Protein AF-A0A7M3YWX8-F1 (afdb_monomer_lite)

Secondary structure (DSSP, 8-state):
-HHHHHTS-TTT-TTHHHHHHHHHTT-SPPHHHHHHHHHHHHHS--GGGTT----GGG-

Foldseek 3Di:
DLVVLLPDDCVVPVCNVVSVCCVVVVVDDDPVLLCVQCVCCVVVPDPVCPPPDDDSVRD

Sequence (59 aa):
MQTTIRSASEEDFPLRSNFVGYHEEGQLSKPEDVAAALLPLITEHTLEQSGQRFDVRDL

Structure (mmCIF, N/CA/C/O backbone):
data_AF-A0A7M3YWX8-F1
#
_entry.id   AF-A0A7M3YWX8-F1
#
loop_
_atom_site.group_PDB
_atom_site.id
_atom_site.type_symbol
_atom_site.label_atom_id
_atom_site.label_alt_id
_atom_site.label_comp_id
_atom_site.label_asym_id
_atom_site.label_entity_id
_atom_site.label_seq_id
_atom_site.pdbx_PDB_ins_code
_atom_site.Cartn_x
_atom_site.Cartn_y
_atom_site.Cartn_z
_atom_site.occupancy
_atom_site.B_iso_or_equiv
_atom_site.auth_seq_id
_atom_site.auth_comp_id
_atom_site.auth_asym_id
_atom_site.auth_atom_id
_atom_site.pdbx_PDB_model_num
ATOM 1 N N . MET A 1 1 ? 2.871 -1.830 11.964 1.00 77.06 1 MET A N 1
ATOM 2 C CA . MET A 1 1 ? 2.415 -0.457 11.644 1.00 77.06 1 MET A CA 1
ATOM 3 C C . MET A 1 1 ? 0.896 -0.381 11.501 1.00 77.06 1 MET A C 1
ATOM 5 O O . MET A 1 1 ? 0.272 0.262 12.326 1.00 77.06 1 MET A O 1
ATOM 9 N N . GLN A 1 2 ? 0.288 -1.081 10.536 1.00 85.06 2 GLN A N 1
ATOM 10 C CA . GLN A 1 2 ? -1.170 -1.087 10.304 1.00 85.06 2 GLN A CA 1
ATOM 11 C C . GLN A 1 2 ? -2.007 -1.441 11.554 1.00 85.06 2 GLN A C 1
ATOM 13 O O . GLN A 1 2 ? -2.921 -0.707 11.916 1.00 85.06 2 GLN A O 1
ATOM 18 N N . THR A 1 3 ? -1.641 -2.508 12.273 1.00 87.12 3 THR A N 1
ATOM 19 C CA . THR A 1 3 ? -2.291 -2.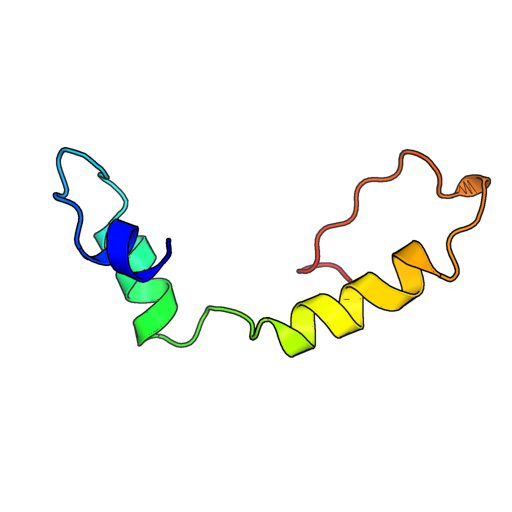903 13.538 1.00 87.12 3 THR A CA 1
ATOM 20 C C . THR A 1 3 ? -2.168 -1.835 14.624 1.00 87.12 3 THR A C 1
ATOM 22 O O . THR A 1 3 ? -3.121 -1.576 15.340 1.00 87.12 3 THR A O 1
ATOM 25 N N . THR A 1 4 ? -1.011 -1.179 14.726 1.00 88.88 4 THR A N 1
ATOM 26 C CA . THR A 1 4 ? -0.763 -0.116 15.711 1.00 88.88 4 THR A CA 1
ATOM 27 C C . THR A 1 4 ? -1.680 1.083 15.476 1.00 88.88 4 THR A C 1
ATOM 29 O O . THR A 1 4 ? -2.282 1.575 16.420 1.00 88.88 4 THR A O 1
ATOM 32 N N . ILE A 1 5 ? -1.837 1.506 14.217 1.00 84.75 5 ILE A N 1
ATOM 33 C CA . ILE A 1 5 ? -2.694 2.641 13.841 1.00 84.75 5 ILE A CA 1
ATOM 34 C C . ILE A 1 5 ? -4.174 2.305 14.065 1.00 84.75 5 ILE A C 1
ATOM 36 O O . ILE A 1 5 ? -4.903 3.107 14.640 1.00 84.75 5 ILE A O 1
ATOM 40 N N . ARG A 1 6 ? -4.617 1.095 13.691 1.00 88.44 6 ARG A N 1
ATOM 41 C CA . ARG A 1 6 ? -5.996 0.641 13.956 1.00 88.44 6 ARG A CA 1
ATOM 42 C C . ARG A 1 6 ? -6.321 0.504 15.448 1.00 88.44 6 ARG A C 1
ATOM 44 O O . ARG A 1 6 ? -7.496 0.520 15.800 1.00 88.44 6 ARG A O 1
ATOM 51 N N . SER A 1 7 ? -5.308 0.399 16.308 1.00 90.44 7 SER A N 1
ATOM 52 C CA . SER A 1 7 ? -5.459 0.329 17.767 1.00 90.44 7 SER A CA 1
ATOM 53 C C . SER A 1 7 ? -5.247 1.666 18.490 1.00 90.44 7 SER A C 1
ATOM 55 O O . SER A 1 7 ? -5.452 1.709 19.701 1.00 90.44 7 SER A O 1
ATOM 57 N N . ALA A 1 8 ? -4.861 2.741 17.795 1.00 92.38 8 ALA A N 1
ATOM 58 C CA . ALA A 1 8 ? -4.627 4.060 18.396 1.00 92.38 8 ALA A CA 1
ATOM 59 C C . ALA A 1 8 ? -5.922 4.695 18.936 1.00 92.38 8 ALA A C 1
ATOM 61 O O . ALA A 1 8 ? -7.015 4.292 18.547 1.00 92.38 8 ALA A O 1
ATOM 62 N N . SER A 1 9 ? -5.841 5.687 19.821 1.00 92.56 9 SER A N 1
ATOM 63 C CA . SER A 1 9 ? -7.036 6.456 20.190 1.00 92.56 9 SER A CA 1
ATOM 64 C C . SER A 1 9 ? -7.472 7.368 19.029 1.00 92.56 9 SER A C 1
ATOM 66 O O . SER A 1 9 ? -6.673 7.682 18.146 1.00 92.56 9 SER A O 1
ATOM 68 N N . GLU A 1 10 ? -8.733 7.804 19.008 1.00 91.44 10 GLU A N 1
ATOM 69 C CA . GLU A 1 10 ? -9.175 8.822 18.037 1.00 91.44 10 GLU A CA 1
ATOM 70 C C . GLU A 1 10 ? -8.548 10.199 18.308 1.00 91.44 10 GLU A C 1
ATOM 72 O O . GLU A 1 10 ? -8.425 11.000 17.389 1.00 91.44 10 GLU A O 1
ATOM 77 N N . GLU A 1 11 ? -8.101 10.465 19.538 1.00 94.19 11 GLU A N 1
ATOM 78 C CA . GLU A 1 11 ? -7.352 11.681 19.876 1.00 94.19 11 GLU A CA 1
ATOM 79 C C . GLU A 1 11 ? -5.979 11.692 19.183 1.00 94.19 11 GLU A C 1
ATOM 81 O O . GLU A 1 11 ? -5.607 12.681 18.552 1.00 94.19 11 GLU A O 1
ATOM 86 N N . ASP A 1 12 ? -5.268 10.560 19.216 1.00 92.75 12 ASP A N 1
ATOM 87 C CA . ASP A 1 12 ? -3.961 10.396 18.566 1.00 92.75 12 ASP A CA 1
ATOM 88 C C . ASP A 1 12 ? -4.076 10.246 17.044 1.00 92.75 12 ASP A C 1
ATOM 90 O O . ASP A 1 12 ? -3.143 10.553 16.295 1.00 92.75 12 ASP A O 1
ATOM 94 N N . PHE A 1 13 ? -5.214 9.733 16.570 1.00 91.75 13 PHE A N 1
ATOM 95 C CA . PHE A 1 13 ? -5.475 9.536 15.154 1.00 91.75 13 PHE A CA 1
ATOM 96 C C . PHE A 1 13 ? -6.957 9.764 14.810 1.00 91.75 13 PHE A C 1
ATOM 98 O O . PHE A 1 13 ? -7.729 8.806 14.705 1.00 91.75 13 PHE A O 1
ATOM 105 N N . PRO A 1 14 ? -7.361 11.020 14.540 1.00 94.25 14 PRO A N 1
ATOM 106 C CA . PRO A 1 14 ? -8.762 11.375 14.275 1.00 94.25 14 PRO A CA 1
ATOM 107 C C . PRO A 1 14 ? -9.402 10.648 13.086 1.00 94.25 14 PRO A C 1
ATOM 109 O O . PRO A 1 14 ? -10.618 10.507 13.016 1.00 94.25 14 PRO A O 1
ATOM 112 N N . LEU A 1 15 ? -8.591 10.154 12.144 1.00 93.75 15 LEU A N 1
ATOM 113 C CA . LEU A 1 15 ? -9.051 9.386 10.981 1.00 93.75 15 LEU A CA 1
ATOM 114 C C . LEU A 1 15 ? -9.096 7.870 11.228 1.00 93.75 15 LEU A C 1
ATOM 116 O O . LEU A 1 15 ? -9.249 7.103 10.274 1.00 93.75 15 LEU A O 1
ATOM 120 N N . ARG A 1 16 ? -8.968 7.412 12.482 1.00 93.38 16 ARG A N 1
ATOM 121 C CA . ARG A 1 16 ? -8.946 5.984 12.827 1.00 93.38 16 ARG A CA 1
ATOM 122 C C . ARG A 1 16 ? -10.133 5.228 12.247 1.00 93.38 16 ARG A C 1
ATOM 124 O O . ARG A 1 16 ? -9.917 4.166 11.671 1.00 93.38 16 ARG A O 1
ATOM 131 N N . SER A 1 17 ? -11.347 5.761 12.385 1.00 93.00 17 SER A N 1
ATOM 132 C CA . SER A 1 17 ? -12.562 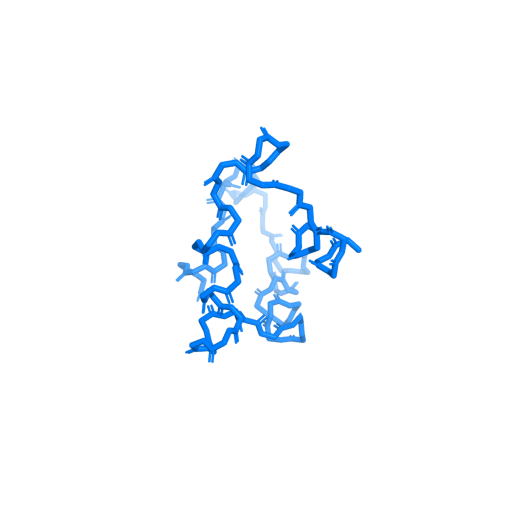5.101 11.894 1.00 93.00 17 SER A CA 1
ATOM 133 C C . SER A 1 17 ? -12.473 4.797 10.392 1.00 93.00 17 SER A C 1
ATOM 135 O O . SER A 1 17 ? -12.602 3.644 9.988 1.00 93.00 17 SER A O 1
ATOM 137 N N . ASN A 1 18 ? -12.083 5.785 9.579 1.00 94.31 18 ASN A N 1
ATOM 138 C CA . ASN A 1 18 ? -11.877 5.598 8.137 1.00 94.31 18 ASN A CA 1
ATOM 139 C C . ASN A 1 18 ? -10.801 4.543 7.847 1.00 94.31 18 ASN A C 1
ATOM 141 O O . ASN A 1 18 ? -10.951 3.706 6.964 1.00 94.31 18 ASN A O 1
ATOM 145 N N . PHE A 1 19 ? -9.705 4.566 8.607 1.00 93.12 19 PHE A N 1
ATOM 146 C CA . PHE A 1 19 ? -8.582 3.653 8.409 1.00 93.12 19 PHE A CA 1
ATOM 147 C C . PHE A 1 19 ? -8.905 2.199 8.783 1.00 93.12 19 PHE A C 1
ATOM 149 O O . PHE A 1 19 ? -8.379 1.268 8.171 1.00 93.12 19 PHE A O 1
ATOM 156 N N . VAL A 1 20 ? -9.766 1.995 9.783 1.00 93.81 20 VAL A N 1
ATOM 157 C CA . VAL A 1 20 ? -10.346 0.682 10.095 1.00 93.81 20 VAL A CA 1
ATOM 158 C C . VAL A 1 20 ? -11.296 0.259 8.973 1.00 93.81 20 VAL A C 1
ATOM 160 O O . VAL A 1 20 ? -11.147 -0.850 8.461 1.00 93.81 20 VAL A O 1
ATOM 163 N N . GLY A 1 21 ? -12.170 1.165 8.523 1.00 95.69 21 GLY A N 1
ATOM 164 C CA . GLY A 1 21 ? -13.112 0.933 7.425 1.00 95.69 21 GLY A CA 1
ATOM 165 C C . GLY A 1 21 ? -12.430 0.455 6.143 1.00 95.69 21 GLY A C 1
ATOM 166 O O . GLY A 1 21 ? -12.829 -0.562 5.589 1.00 95.69 21 GLY A O 1
ATOM 167 N N . TYR A 1 22 ? -11.313 1.070 5.734 1.00 94.56 22 TYR A N 1
ATOM 168 C CA . TYR A 1 22 ? -10.554 0.620 4.557 1.00 94.56 22 TYR A CA 1
ATOM 169 C C . TYR A 1 22 ? -10.154 -0.861 4.618 1.00 94.56 22 TYR A C 1
ATOM 171 O O . TYR A 1 22 ? -10.131 -1.545 3.595 1.00 94.56 22 TYR A O 1
ATOM 179 N N . HIS A 1 23 ? -9.836 -1.370 5.810 1.00 93.31 23 HIS A N 1
ATOM 180 C CA . HIS A 1 23 ? -9.489 -2.774 6.006 1.00 93.31 23 HIS A CA 1
ATOM 181 C C . HIS A 1 23 ? -10.728 -3.675 6.035 1.00 93.31 23 HIS A C 1
ATOM 183 O O . HIS A 1 23 ? -10.740 -4.712 5.377 1.00 93.31 23 HIS A O 1
ATOM 189 N N . GLU A 1 24 ? -11.755 -3.302 6.798 1.00 94.62 24 GLU A N 1
ATOM 190 C CA . GLU A 1 24 ? -12.974 -4.108 6.960 1.00 94.62 24 GLU A CA 1
ATOM 191 C C . GLU A 1 24 ? -13.800 -4.195 5.671 1.00 94.62 24 GLU A C 1
ATOM 193 O O . GLU A 1 24 ? -14.367 -5.242 5.370 1.00 94.62 24 GLU A O 1
ATOM 198 N N . GLU A 1 25 ? -13.798 -3.131 4.870 1.00 96.56 25 GLU A N 1
ATOM 199 C CA . GLU A 1 25 ? -14.492 -3.052 3.582 1.00 96.56 25 GLU A CA 1
ATOM 200 C C . GLU A 1 25 ? -13.659 -3.614 2.416 1.00 96.56 25 GLU A C 1
ATOM 202 O O . GLU A 1 25 ? -14.102 -3.591 1.269 1.00 96.56 25 GLU A O 1
ATOM 207 N N . GLY A 1 26 ? -12.448 -4.122 2.682 1.00 94.06 26 GLY A N 1
ATOM 208 C CA . GLY A 1 26 ? -11.592 -4.727 1.658 1.00 94.06 26 GLY A CA 1
ATOM 209 C C . GLY A 1 26 ? -11.044 -3.735 0.625 1.00 94.06 26 GLY A C 1
ATOM 210 O O . GLY A 1 26 ? -10.736 -4.128 -0.496 1.00 94.06 26 GLY A O 1
ATOM 211 N N . GLN A 1 27 ? -10.908 -2.458 0.989 1.00 93.94 27 GLN A N 1
ATOM 212 C CA . GLN A 1 27 ? -10.437 -1.383 0.105 1.00 93.94 27 GLN A CA 1
ATOM 213 C C . GLN A 1 27 ? -8.903 -1.245 0.076 1.00 93.94 27 GLN A C 1
ATOM 215 O O . GLN A 1 27 ? -8.364 -0.419 -0.659 1.00 93.94 27 GLN A O 1
ATOM 220 N N . LEU A 1 28 ? -8.181 -2.033 0.879 1.00 92.56 28 LEU A N 1
ATOM 221 C CA . LEU A 1 28 ? -6.719 -2.066 0.876 1.00 92.56 28 LEU A CA 1
ATOM 222 C C . LEU A 1 28 ? -6.197 -3.034 -0.192 1.00 92.56 28 LEU A C 1
ATOM 224 O O . LEU A 1 28 ? -6.514 -4.223 -0.168 1.00 92.56 28 LEU A O 1
ATOM 228 N N . SER A 1 29 ? -5.329 -2.540 -1.076 1.00 93.62 29 SER A N 1
ATOM 229 C CA . SER A 1 29 ? -4.597 -3.384 -2.024 1.00 93.62 29 SER A CA 1
ATOM 230 C C . SER A 1 29 ? -3.681 -4.370 -1.301 1.00 93.62 29 SER A C 1
ATOM 232 O O . SER A 1 29 ? -3.104 -4.054 -0.252 1.00 93.62 29 SER A O 1
ATOM 234 N N . LYS A 1 30 ? -3.493 -5.555 -1.887 1.00 93.31 30 LYS A N 1
ATOM 235 C CA . LYS A 1 30 ? -2.519 -6.513 -1.364 1.00 93.31 30 LYS A CA 1
ATOM 236 C C . LYS A 1 30 ? -1.094 -6.036 -1.666 1.00 93.31 30 LYS A C 1
ATOM 238 O O . LYS A 1 30 ? -0.856 -5.489 -2.746 1.00 93.31 30 LYS A O 1
ATOM 243 N N . PRO A 1 31 ? -0.134 -6.245 -0.750 1.00 93.19 31 PRO A N 1
ATOM 244 C CA . PRO A 1 31 ? 1.255 -5.853 -0.974 1.00 93.19 31 PRO A CA 1
ATOM 245 C C . PRO A 1 31 ? 1.862 -6.465 -2.239 1.00 93.19 31 PRO A C 1
ATOM 247 O O . PRO A 1 31 ? 2.638 -5.805 -2.924 1.00 93.19 31 PRO A O 1
ATOM 250 N N . GLU A 1 32 ? 1.498 -7.708 -2.557 1.00 96.62 32 GLU A N 1
ATOM 251 C CA . GLU A 1 32 ? 2.012 -8.430 -3.720 1.00 96.62 32 GLU A CA 1
ATOM 252 C C . GLU A 1 32 ? 1.546 -7.786 -5.031 1.00 96.62 32 GLU A C 1
ATOM 254 O O . GLU A 1 32 ? 2.348 -7.621 -5.949 1.00 96.62 32 GLU A O 1
ATOM 259 N N . ASP A 1 33 ? 0.284 -7.351 -5.086 1.00 95.12 33 ASP A N 1
ATOM 260 C CA . ASP A 1 33 ? -0.298 -6.689 -6.258 1.00 95.12 33 ASP A CA 1
ATOM 261 C C . ASP A 1 33 ? 0.386 -5.333 -6.508 1.00 95.12 33 ASP A C 1
ATOM 263 O O . ASP A 1 33 ? 0.764 -5.006 -7.632 1.00 95.12 33 ASP 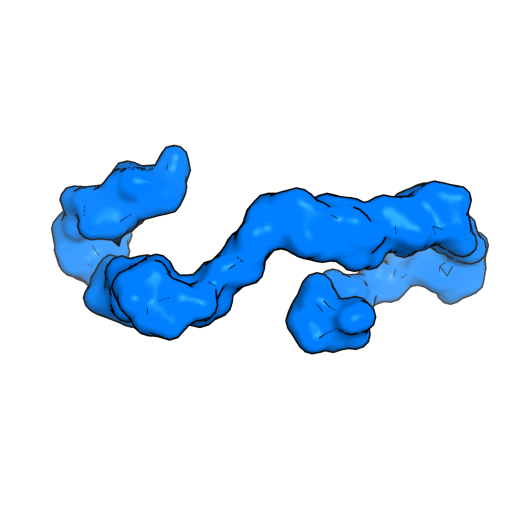A O 1
ATOM 267 N N . VAL A 1 34 ? 0.630 -4.569 -5.436 1.00 95.25 34 VAL A N 1
ATOM 268 C CA . VAL A 1 34 ? 1.359 -3.289 -5.495 1.00 95.25 34 VAL A CA 1
ATOM 269 C C . VAL A 1 34 ? 2.806 -3.496 -5.947 1.00 95.25 34 VAL A C 1
ATOM 271 O O . VAL A 1 34 ? 3.303 -2.753 -6.790 1.00 95.25 34 VAL A O 1
ATOM 274 N N . ALA A 1 35 ? 3.495 -4.504 -5.408 1.00 95.12 35 ALA A N 1
ATOM 275 C CA . ALA A 1 35 ? 4.873 -4.801 -5.786 1.00 95.12 35 ALA A CA 1
ATOM 276 C C . ALA A 1 35 ? 4.985 -5.210 -7.262 1.00 95.12 35 ALA A C 1
ATOM 278 O O . ALA A 1 35 ? 5.900 -4.758 -7.951 1.00 95.12 35 ALA A O 1
ATOM 279 N N . ALA A 1 36 ? 4.041 -6.016 -7.754 1.00 95.25 36 ALA A N 1
ATOM 280 C CA . ALA A 1 36 ? 3.979 -6.404 -9.158 1.00 95.25 36 ALA A CA 1
ATOM 281 C C . ALA A 1 36 ? 3.762 -5.194 -10.082 1.00 95.25 36 ALA A C 1
ATOM 283 O O . ALA A 1 36 ? 4.441 -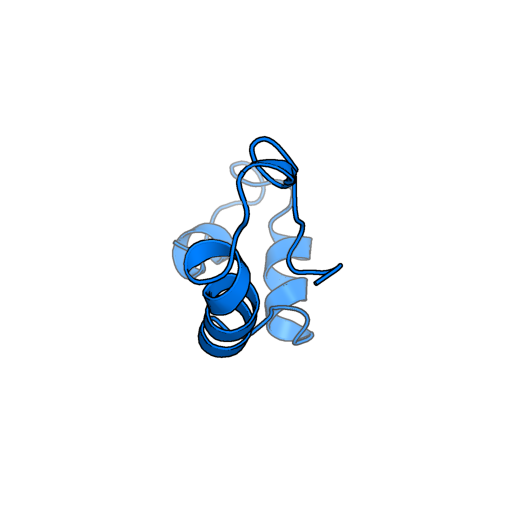5.092 -11.101 1.00 95.25 36 ALA A O 1
ATOM 284 N N . ALA A 1 37 ? 2.886 -4.255 -9.704 1.00 94.00 37 ALA A N 1
ATOM 285 C CA . ALA A 1 37 ? 2.644 -3.029 -10.470 1.00 94.00 37 ALA A CA 1
ATOM 286 C C . ALA A 1 37 ? 3.868 -2.094 -10.508 1.00 94.00 37 ALA A C 1
ATOM 288 O O . ALA A 1 37 ? 4.149 -1.467 -11.527 1.00 94.00 37 ALA A O 1
ATOM 289 N N . LEU A 1 38 ? 4.628 -2.011 -9.411 1.00 93.31 38 LEU A N 1
ATOM 290 C CA . LEU A 1 38 ? 5.810 -1.147 -9.322 1.00 93.31 38 LEU A CA 1
ATOM 291 C C . LEU A 1 38 ? 7.049 -1.722 -10.017 1.00 93.31 38 LEU A C 1
ATOM 293 O O . LEU A 1 38 ? 7.905 -0.954 -10.451 1.00 93.31 38 LEU A O 1
ATOM 297 N N . LEU A 1 39 ? 7.170 -3.048 -10.108 1.00 94.62 39 LEU A N 1
ATOM 298 C CA . LEU A 1 39 ? 8.349 -3.719 -10.657 1.00 94.62 39 LEU A CA 1
ATOM 299 C C . LEU A 1 39 ? 8.786 -3.182 -12.039 1.00 94.62 39 LEU A C 1
ATOM 301 O O . LEU A 1 39 ? 9.944 -2.766 -12.141 1.00 94.62 39 LEU A O 1
ATOM 305 N N . PRO A 1 40 ? 7.916 -3.108 -13.068 1.00 92.44 40 PRO A N 1
ATOM 306 C CA . PRO A 1 40 ? 8.316 -2.622 -14.390 1.00 92.44 40 PRO A CA 1
ATOM 307 C C . PRO A 1 40 ? 8.762 -1.157 -14.378 1.00 92.44 40 PRO A C 1
ATOM 309 O O . PRO A 1 40 ? 9.693 -0.802 -15.093 1.00 92.44 40 PRO A O 1
ATOM 312 N N . LEU A 1 41 ? 8.196 -0.306 -13.515 1.00 90.19 41 LEU A N 1
ATOM 313 C CA . LEU A 1 41 ? 8.650 1.086 -13.395 1.00 90.19 41 LEU A CA 1
ATOM 314 C C . LEU A 1 41 ? 10.096 1.197 -12.914 1.00 90.19 41 LEU A C 1
ATOM 316 O O . LEU A 1 41 ? 10.757 2.190 -13.185 1.00 90.19 41 LEU A O 1
ATOM 320 N N . ILE A 1 42 ? 10.581 0.211 -12.163 1.00 89.19 42 ILE A N 1
ATOM 321 C CA . ILE A 1 42 ? 11.947 0.212 -11.640 1.00 89.19 42 ILE A CA 1
ATOM 322 C C . ILE A 1 42 ? 12.891 -0.464 -12.637 1.00 89.19 42 ILE A C 1
ATOM 324 O O . ILE A 1 42 ? 14.019 -0.010 -12.817 1.00 89.19 42 ILE A O 1
ATOM 328 N N . THR A 1 43 ? 12.453 -1.551 -13.276 1.00 93.88 43 THR A N 1
ATOM 329 C CA . THR A 1 43 ? 13.317 -2.376 -14.134 1.00 93.88 43 THR A CA 1
ATOM 330 C C . THR A 1 43 ? 13.349 -1.930 -15.590 1.00 93.88 43 THR A C 1
ATOM 332 O O . THR A 1 43 ? 14.318 -2.229 -16.283 1.00 93.88 43 THR A O 1
ATOM 335 N N . GLU A 1 44 ? 12.319 -1.226 -16.055 1.00 92.56 44 GLU A N 1
ATOM 336 C CA . GLU A 1 44 ? 12.139 -0.843 -17.462 1.00 92.56 44 GLU A CA 1
ATOM 337 C C . GLU A 1 44 ? 12.061 0.680 -17.663 1.00 92.56 44 GLU A C 1
ATOM 33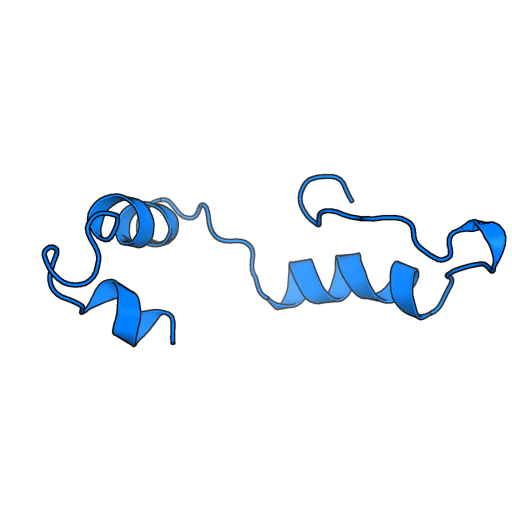9 O O . GLU A 1 44 ? 11.876 1.141 -18.788 1.00 92.56 44 GLU A O 1
ATOM 344 N N . HIS A 1 45 ? 12.238 1.478 -16.602 1.00 88.00 45 HIS A N 1
ATOM 345 C CA . HIS A 1 45 ? 12.236 2.942 -16.687 1.00 88.00 45 HIS A CA 1
ATOM 346 C C . HIS A 1 45 ? 13.289 3.460 -17.676 1.00 88.00 45 HIS A C 1
ATOM 348 O O . HIS A 1 45 ? 14.471 3.092 -17.614 1.00 88.00 45 HIS A O 1
ATOM 354 N N . THR A 1 46 ? 12.888 4.423 -18.506 1.00 90.06 46 THR A N 1
ATOM 355 C CA . THR A 1 46 ? 13.793 5.174 -19.384 1.00 90.06 46 THR A CA 1
ATOM 356 C C . THR A 1 46 ? 14.208 6.517 -18.778 1.00 90.06 46 THR A C 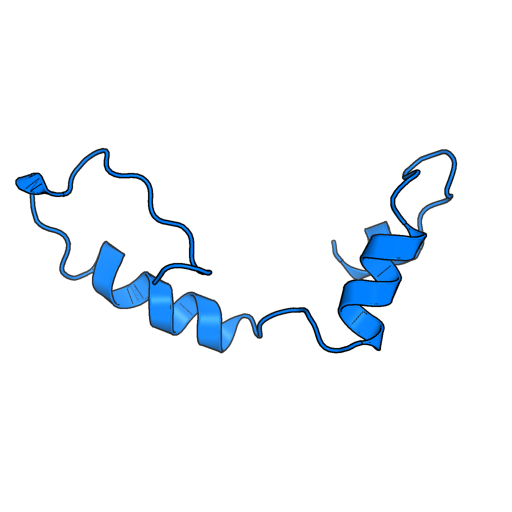1
ATOM 358 O O . THR A 1 46 ? 13.553 7.060 -17.891 1.00 90.06 46 THR A O 1
ATOM 361 N N . LEU A 1 47 ? 15.303 7.101 -19.278 1.00 88.12 47 LEU A N 1
ATOM 362 C CA . LEU A 1 47 ? 15.783 8.422 -18.843 1.00 88.12 47 LEU A CA 1
ATOM 363 C C . LEU A 1 47 ? 14.733 9.527 -19.033 1.00 88.12 47 LEU A C 1
ATOM 365 O O . LEU A 1 47 ? 14.644 10.433 -18.209 1.00 88.12 47 LEU A O 1
ATOM 369 N N . GLU A 1 48 ? 13.917 9.438 -20.081 1.00 90.88 48 GLU A N 1
ATOM 370 C CA . GLU A 1 48 ? 12.830 10.376 -20.376 1.00 90.88 48 GLU A CA 1
ATOM 371 C C . GLU A 1 48 ? 11.704 10.329 -19.330 1.00 90.88 48 GLU A C 1
ATOM 373 O O . GLU A 1 48 ? 10.969 11.303 -19.164 1.00 90.88 48 GLU A O 1
ATOM 378 N N . GLN A 1 49 ? 11.572 9.211 -18.612 1.00 88.00 49 GLN A N 1
ATOM 379 C CA . GLN A 1 49 ? 10.597 9.027 -17.535 1.00 88.00 49 GLN A CA 1
ATOM 380 C C . GLN A 1 49 ? 11.151 9.446 -16.164 1.00 88.00 49 GLN A C 1
ATOM 382 O O . GLN A 1 49 ? 10.423 9.448 -15.168 1.00 88.00 49 GLN A O 1
ATOM 387 N N . SER A 1 50 ? 12.424 9.845 -16.092 1.00 88.31 50 SER A N 1
ATOM 388 C CA . SER A 1 50 ? 13.058 10.230 -14.836 1.00 88.31 50 SER A CA 1
ATOM 389 C C . SER A 1 50 ? 12.442 11.504 -14.253 1.00 88.31 50 SER A C 1
ATOM 391 O O . SER A 1 50 ? 12.218 12.495 -14.947 1.00 88.31 50 SER A O 1
ATOM 393 N N . GLY A 1 51 ? 12.155 11.478 -12.950 1.00 89.69 51 GLY A N 1
ATOM 394 C CA . GLY A 1 51 ? 11.499 12.579 -12.239 1.00 89.69 51 GLY A CA 1
ATOM 395 C C . GLY A 1 51 ? 9.973 12.615 -12.376 1.00 89.69 51 GLY A C 1
ATOM 396 O O . GLY A 1 51 ? 9.339 13.471 -11.757 1.00 89.69 51 GLY A O 1
ATOM 397 N N . GLN A 1 52 ? 9.366 11.691 -13.131 1.00 90.88 52 GLN A N 1
ATOM 398 C CA . GLN A 1 52 ? 7.912 11.548 -13.169 1.00 90.88 52 GLN A CA 1
ATOM 399 C C . GLN A 1 52 ? 7.378 10.955 -11.860 1.00 90.88 52 GLN A C 1
ATOM 401 O O . GLN A 1 52 ? 8.029 10.150 -11.190 1.00 90.88 52 GLN A O 1
ATOM 406 N N . ARG A 1 53 ? 6.164 11.372 -11.491 1.00 90.88 53 ARG A N 1
ATOM 407 C CA . ARG A 1 53 ? 5.436 10.840 -10.342 1.00 90.88 53 ARG A CA 1
ATOM 408 C C . ARG A 1 53 ? 4.392 9.852 -10.835 1.00 90.88 53 ARG A C 1
ATOM 410 O O . ARG A 1 53 ? 3.529 10.221 -11.623 1.00 90.88 53 ARG A O 1
ATOM 417 N N . PHE A 1 54 ? 4.438 8.653 -10.278 1.00 89.44 54 PHE A N 1
ATOM 418 C CA . PHE A 1 54 ? 3.460 7.602 -10.511 1.00 89.44 54 PHE A CA 1
ATOM 419 C C . PHE A 1 54 ? 2.664 7.341 -9.231 1.00 89.44 54 PHE A C 1
ATOM 421 O O . PHE A 1 54 ? 3.205 7.437 -8.126 1.00 89.44 54 PHE A O 1
ATOM 428 N N . ASP A 1 55 ? 1.381 7.030 -9.378 1.00 90.62 55 ASP A N 1
ATOM 429 C CA . ASP A 1 55 ? 0.511 6.579 -8.294 1.00 90.62 55 ASP A CA 1
ATOM 430 C C . ASP A 1 55 ? 0.026 5.178 -8.639 1.00 90.62 55 ASP A C 1
ATOM 432 O O . ASP A 1 55 ? -0.475 4.967 -9.734 1.00 90.62 55 ASP A O 1
ATOM 436 N N . VAL A 1 56 ? 0.164 4.224 -7.718 1.00 88.38 56 VAL A N 1
ATOM 437 C CA . VAL A 1 56 ? -0.206 2.821 -7.969 1.00 88.38 56 VAL A CA 1
ATOM 438 C C . VAL A 1 56 ? -1.686 2.629 -8.307 1.00 88.38 56 VAL A C 1
ATOM 440 O O . VAL A 1 56 ? -2.053 1.614 -8.884 1.00 88.38 56 VAL A O 1
ATOM 443 N N . ARG A 1 57 ? -2.546 3.591 -7.962 1.00 86.94 57 ARG A N 1
ATOM 444 C CA . ARG A 1 57 ? -3.966 3.574 -8.344 1.00 86.94 57 ARG A CA 1
ATOM 445 C C . ARG A 1 57 ? -4.185 3.893 -9.822 1.00 86.94 57 ARG A C 1
ATOM 447 O O . ARG A 1 57 ? -5.235 3.546 -10.351 1.00 86.94 57 ARG A O 1
ATOM 454 N N . ASP A 1 58 ? -3.204 4.539 -10.444 1.00 86.44 58 ASP A N 1
ATOM 455 C CA . ASP A 1 58 ? -3.222 5.015 -11.825 1.00 86.44 58 ASP A CA 1
ATOM 456 C C . ASP A 1 58 ? -2.222 4.239 -12.716 1.00 86.44 58 ASP A C 1
ATOM 458 O O . ASP A 1 58 ? -1.950 4.671 -13.840 1.00 86.44 58 ASP A O 1
ATOM 462 N N . LEU A 1 59 ? -1.645 3.136 -12.206 1.00 82.19 59 LEU A N 1
ATOM 463 C CA . LEU A 1 59 ? -0.707 2.252 -12.917 1.00 82.19 59 LEU A CA 1
ATOM 464 C C . LEU A 1 59 ? -1.395 1.127 -13.692 1.00 82.19 59 LEU A C 1
ATOM 466 O O . LEU A 1 59 ? -2.404 0.582 -13.192 1.00 82.19 59 LEU A O 1
#

pLDDT: mean 91.43, std 3.64, range [77.06, 96.62]

Radius of gyration: 15.97 Å; chains: 1; bounding box: 30×21×41 Å